Protein AF-A0A520INH5-F1 (afdb_monomer_lite)

Radius of gyration: 30.61 Å; chains: 1; bounding box: 101×60×39 Å

Sequence (116 aa):
MRSIAMISRPMIAAILASTAAVASAAAGPLQVTSSIMVEARSAAPDGTTRVTLVKPSRVTPGDKVIFVLAYRNSGAQPLANVVLDNPLPRQIAYRSANPGSPAPDVSVDGKTYGSL

pLDDT: mean 84.05, std 17.74, range [36.19, 96.56]

Secondary structure (DSSP, 8-state):
-------------------------PPPSEEEEEEEEEEEEEE-TTSPEEEEEE--S---TT---EEEEEEEE-SSS---S-----PPPTT-----PPTTSPPPPB-SSSS--B--

Foldseek 3Di:
DDDDDDDDDDDDDDDDPPPDPPPDPDDAQKDKDKAKWAWDWDQDPVRDIDTDTDHDPDDDPPGDIDIDIDMDRRDPDDDPPDDDDDDDDPSDDDDADDPPDDFFFDDPVSPDTDGD

Structure (mmCIF, N/CA/C/O backbone):
data_AF-A0A520INH5-F1
#
_entry.id   AF-A0A520INH5-F1
#
loop_
_atom_site.group_PDB
_atom_site.id
_atom_site.type_symbol
_atom_site.label_atom_id
_atom_site.label_alt_id
_atom_site.label_comp_id
_atom_site.label_asym_id
_atom_site.label_entity_id
_atom_site.label_seq_id
_atom_site.pdbx_PDB_ins_code
_atom_site.Cartn_x
_atom_site.Cartn_y
_atom_site.Cartn_z
_atom_site.occupancy
_atom_site.B_iso_or_equiv
_atom_site.auth_seq_id
_atom_site.auth_comp_id
_atom_site.auth_asym_id
_atom_site.auth_atom_id
_atom_site.pdbx_PDB_model_num
ATOM 1 N N . MET A 1 1 ? -87.372 -39.928 -1.922 1.00 47.75 1 MET A N 1
ATOM 2 C CA . MET A 1 1 ? -86.091 -39.916 -2.665 1.00 47.75 1 MET A CA 1
ATOM 3 C C . MET A 1 1 ? -86.068 -38.682 -3.552 1.00 47.75 1 MET A C 1
ATOM 5 O O . MET A 1 1 ? -87.027 -38.526 -4.295 1.00 47.75 1 MET A O 1
ATOM 9 N N . ARG A 1 2 ? -85.004 -37.862 -3.446 1.00 38.75 2 ARG A N 1
ATOM 10 C CA . ARG A 1 2 ? -84.498 -36.804 -4.363 1.00 38.75 2 ARG A CA 1
ATOM 11 C C . ARG A 1 2 ? -84.103 -35.503 -3.635 1.00 38.75 2 ARG A C 1
ATOM 13 O O . ARG A 1 2 ? -84.908 -34.611 -3.425 1.00 38.75 2 ARG A O 1
ATOM 20 N N . SER A 1 3 ? -82.828 -35.517 -3.241 1.00 36.91 3 SER A N 1
ATOM 21 C CA . SER A 1 3 ? -81.823 -34.463 -3.034 1.00 36.91 3 SER A CA 1
ATOM 22 C C . SER A 1 3 ? -82.230 -33.025 -2.692 1.00 36.91 3 SER A C 1
ATOM 24 O O . SER A 1 3 ? -82.718 -32.281 -3.535 1.00 36.91 3 SER A O 1
ATOM 26 N N . ILE A 1 4 ? -81.822 -32.601 -1.490 1.00 43.47 4 ILE A N 1
ATOM 27 C CA . ILE A 1 4 ? -81.595 -31.203 -1.100 1.00 43.47 4 ILE A CA 1
ATOM 28 C C . ILE A 1 4 ? -80.166 -30.839 -1.526 1.00 43.47 4 ILE A C 1
ATOM 30 O O . ILE A 1 4 ? -79.203 -31.451 -1.065 1.00 43.47 4 ILE A O 1
ATOM 34 N N . ALA A 1 5 ? -80.027 -29.879 -2.439 1.00 37.72 5 ALA A N 1
ATOM 35 C CA . ALA A 1 5 ? -78.735 -29.368 -2.879 1.00 37.72 5 ALA A CA 1
ATOM 36 C C . ALA A 1 5 ? -78.153 -28.428 -1.808 1.00 37.72 5 ALA A C 1
ATOM 38 O O . ALA A 1 5 ? -78.713 -27.375 -1.509 1.00 37.72 5 ALA A O 1
ATOM 39 N N . MET A 1 6 ? -77.028 -28.833 -1.222 1.00 44.53 6 MET A N 1
ATOM 40 C CA . MET A 1 6 ? -76.263 -28.063 -0.245 1.00 44.53 6 MET A CA 1
ATOM 41 C C . MET A 1 6 ? -75.416 -27.025 -0.999 1.00 44.53 6 MET A C 1
ATOM 43 O O . MET A 1 6 ? -74.440 -27.367 -1.663 1.00 44.53 6 MET A O 1
ATOM 47 N N . ILE A 1 7 ? -75.820 -25.753 -0.945 1.00 50.91 7 ILE A N 1
ATOM 48 C CA . ILE A 1 7 ? -75.082 -24.639 -1.554 1.00 50.91 7 ILE A CA 1
ATOM 49 C C . ILE A 1 7 ? -73.873 -24.328 -0.663 1.00 50.91 7 ILE A C 1
ATOM 51 O O . ILE A 1 7 ? -73.977 -23.672 0.373 1.00 50.91 7 ILE A O 1
ATOM 55 N N . SER A 1 8 ? -72.725 -24.861 -1.072 1.00 36.19 8 SER A N 1
ATOM 56 C CA . SER A 1 8 ? -71.398 -24.575 -0.528 1.00 36.19 8 SER A CA 1
ATOM 57 C C . SER A 1 8 ? -71.024 -23.112 -0.797 1.00 36.19 8 SER A C 1
ATOM 59 O O . SER A 1 8 ? -70.961 -22.679 -1.948 1.00 36.19 8 SER A O 1
ATOM 61 N N . ARG A 1 9 ? -70.801 -22.330 0.265 1.00 52.28 9 ARG A N 1
ATOM 62 C CA . ARG A 1 9 ? -70.278 -20.956 0.179 1.00 52.28 9 ARG A CA 1
ATOM 63 C C . ARG A 1 9 ? -68.752 -21.040 0.034 1.00 52.28 9 ARG A C 1
ATOM 65 O O . ARG A 1 9 ? -68.125 -21.638 0.908 1.00 52.28 9 ARG A O 1
ATOM 72 N N . PRO A 1 10 ? -68.127 -20.443 -0.995 1.00 45.44 10 PRO A N 1
ATOM 73 C CA . PRO A 1 10 ? -66.676 -20.438 -1.094 1.00 45.44 10 PRO A CA 1
ATOM 74 C C . PRO A 1 10 ? -66.115 -19.472 -0.044 1.00 45.44 10 PRO A C 1
ATOM 76 O O . PRO A 1 10 ? -66.299 -18.259 -0.123 1.00 45.44 10 PRO A O 1
ATOM 79 N N . MET A 1 11 ? -65.454 -20.021 0.972 1.00 53.16 11 MET A N 1
ATOM 80 C CA . MET A 1 11 ? -64.673 -19.252 1.933 1.00 53.16 11 MET A CA 1
ATOM 81 C C . MET A 1 11 ? -63.386 -18.804 1.232 1.00 53.16 11 MET A C 1
ATOM 83 O O . MET A 1 11 ? -62.467 -19.594 1.029 1.00 53.16 11 MET A O 1
ATOM 87 N N . ILE A 1 12 ? -63.349 -17.544 0.800 1.00 53.44 12 ILE A N 1
ATOM 88 C CA . ILE A 1 12 ? -62.158 -16.924 0.213 1.00 53.44 12 ILE A CA 1
ATOM 89 C C . ILE A 1 12 ? -61.134 -16.752 1.339 1.00 53.44 12 ILE A C 1
ATOM 91 O O . ILE A 1 12 ? -61.263 -15.869 2.185 1.00 53.44 12 ILE A O 1
ATOM 95 N N . ALA A 1 13 ? -60.131 -17.626 1.374 1.00 51.38 13 ALA A N 1
ATOM 96 C CA . ALA A 1 13 ? -58.972 -17.476 2.241 1.00 51.38 13 ALA A CA 1
ATOM 97 C C . ALA A 1 13 ? -58.042 -16.411 1.640 1.00 51.38 13 ALA A C 1
ATOM 99 O O . ALA A 1 13 ? -57.392 -16.641 0.621 1.00 51.38 13 ALA A O 1
ATOM 100 N N . ALA A 1 14 ? -57.995 -15.230 2.255 1.00 56.00 14 ALA A N 1
ATOM 101 C CA . ALA A 1 14 ? -57.018 -14.202 1.918 1.00 56.00 14 ALA A CA 1
ATOM 102 C C . ALA A 1 14 ? -55.637 -14.632 2.442 1.00 56.00 14 ALA A C 1
ATOM 104 O O . ALA A 1 14 ? -55.378 -14.596 3.644 1.00 56.00 14 ALA A O 1
ATOM 105 N N . ILE A 1 15 ? -54.758 -15.074 1.542 1.00 59.97 15 ILE A N 1
ATOM 106 C CA . ILE A 1 15 ? -53.358 -15.365 1.865 1.00 59.97 15 ILE A CA 1
ATOM 107 C C . ILE A 1 15 ? -52.620 -14.028 1.954 1.00 59.97 15 ILE A C 1
ATOM 109 O O . ILE A 1 15 ? -52.388 -13.363 0.945 1.00 59.97 15 ILE A O 1
ATOM 113 N N . LEU A 1 16 ? -52.266 -13.623 3.173 1.00 54.28 16 LEU A N 1
ATOM 114 C CA . LEU A 1 16 ? -51.436 -12.451 3.424 1.00 54.28 16 LEU A CA 1
ATOM 115 C C . LEU A 1 16 ? -49.971 -12.842 3.169 1.00 54.28 16 LEU A C 1
ATOM 117 O O . LEU A 1 16 ? -49.329 -13.471 4.007 1.00 54.28 16 LEU A O 1
ATOM 121 N N . ALA A 1 17 ? -49.455 -12.534 1.979 1.00 59.44 17 ALA A N 1
ATOM 122 C CA . ALA A 1 17 ? -48.050 -12.746 1.650 1.00 59.44 17 ALA A CA 1
ATOM 123 C C . ALA A 1 17 ? -47.196 -11.666 2.334 1.00 59.44 17 ALA A C 1
ATOM 125 O O . ALA A 1 17 ? -47.069 -10.545 1.845 1.00 59.44 17 ALA A O 1
ATOM 126 N N . SER A 1 18 ? -46.624 -11.999 3.489 1.00 58.19 18 SER A N 1
ATOM 127 C CA . SER A 1 18 ? -45.662 -11.155 4.197 1.00 58.19 18 SER A CA 1
ATOM 128 C C . SER A 1 18 ? -44.345 -11.105 3.416 1.00 58.19 18 SER A C 1
ATOM 130 O O . SER A 1 18 ? -43.483 -11.968 3.582 1.00 58.19 18 SER A O 1
ATOM 132 N N . THR A 1 19 ? -44.156 -10.110 2.552 1.00 62.97 19 THR A N 1
ATOM 133 C CA . THR A 1 19 ? -42.837 -9.839 1.963 1.00 62.97 19 THR A CA 1
ATOM 134 C C . THR A 1 19 ? -41.958 -9.175 3.020 1.00 62.97 19 THR A C 1
ATOM 136 O O . THR A 1 19 ? -42.006 -7.959 3.205 1.00 62.97 19 THR A O 1
ATOM 139 N N . ALA A 1 20 ? -41.170 -9.965 3.750 1.00 63.53 20 ALA A N 1
ATOM 140 C CA . ALA A 1 20 ? -40.115 -9.422 4.594 1.00 63.53 20 ALA A CA 1
ATOM 141 C C . ALA A 1 20 ? -39.064 -8.759 3.689 1.00 63.53 20 ALA A C 1
ATOM 143 O O . ALA A 1 20 ? -38.394 -9.432 2.905 1.00 63.53 20 ALA A O 1
ATOM 144 N N . ALA A 1 21 ? -38.943 -7.434 3.767 1.00 62.06 21 ALA A N 1
ATOM 145 C CA . ALA A 1 21 ? -37.864 -6.716 3.110 1.00 62.06 21 ALA A CA 1
ATOM 146 C C . ALA A 1 21 ? -36.542 -7.143 3.758 1.00 62.06 21 ALA A C 1
ATOM 148 O O . ALA A 1 21 ? -36.302 -6.879 4.936 1.00 62.06 21 ALA A O 1
ATOM 149 N N . VAL A 1 22 ? -35.684 -7.820 2.996 1.00 57.69 22 VAL A N 1
ATOM 150 C CA . VAL A 1 22 ? -34.305 -8.058 3.417 1.00 57.69 22 VAL A CA 1
ATOM 151 C C . VAL A 1 22 ? -33.573 -6.719 3.343 1.00 57.69 22 VAL A C 1
ATOM 153 O O . VAL A 1 22 ? -33.265 -6.214 2.265 1.00 57.69 22 VAL A O 1
ATOM 156 N N . ALA A 1 23 ? -33.355 -6.079 4.490 1.00 59.81 23 ALA A N 1
ATOM 157 C CA . ALA A 1 23 ? -32.504 -4.902 4.551 1.00 59.81 23 ALA A CA 1
ATOM 158 C C . ALA A 1 23 ? -31.067 -5.352 4.258 1.00 59.81 23 ALA A C 1
ATOM 160 O O . ALA A 1 23 ? -30.444 -6.036 5.069 1.00 59.81 23 ALA A O 1
ATOM 161 N N . SER A 1 24 ? -30.545 -4.999 3.083 1.00 55.06 24 SER A N 1
ATOM 162 C CA . SER A 1 24 ? -29.115 -5.123 2.815 1.00 55.06 24 SER A CA 1
ATOM 163 C C . SER A 1 24 ? -28.386 -4.222 3.806 1.00 55.06 24 SER A C 1
ATOM 165 O O . SER A 1 24 ? -28.584 -3.007 3.781 1.00 55.06 24 SER A O 1
ATOM 167 N N . ALA A 1 25 ? -27.563 -4.796 4.684 1.00 59.19 25 ALA A N 1
ATOM 168 C CA . ALA A 1 25 ? -26.700 -4.011 5.554 1.00 59.19 25 ALA A CA 1
ATOM 169 C C . ALA A 1 25 ? -25.818 -3.121 4.667 1.00 59.19 25 ALA A C 1
ATOM 171 O O . ALA A 1 25 ? -25.039 -3.620 3.853 1.00 59.19 25 ALA A O 1
ATOM 172 N N . ALA A 1 26 ? -25.990 -1.802 4.771 1.00 60.22 26 ALA A N 1
ATOM 173 C CA . ALA A 1 26 ? -25.094 -0.866 4.116 1.00 60.22 26 ALA A CA 1
ATOM 174 C C . ALA A 1 26 ? -23.678 -1.124 4.645 1.00 60.22 26 ALA A C 1
ATOM 176 O O . ALA A 1 26 ? -23.496 -1.325 5.849 1.00 60.22 26 ALA A O 1
ATOM 177 N N . ALA A 1 27 ? -22.685 -1.138 3.752 1.00 68.25 27 ALA A N 1
ATOM 178 C CA . ALA A 1 27 ? -21.290 -1.161 4.168 1.00 68.25 27 ALA A CA 1
ATOM 179 C C . ALA A 1 27 ? -21.072 -0.057 5.216 1.00 68.25 27 ALA A C 1
ATOM 181 O O . ALA A 1 27 ? -21.596 1.052 5.070 1.00 68.25 27 ALA A O 1
ATOM 182 N N . GLY A 1 28 ? -20.359 -0.383 6.298 1.00 85.50 28 GLY A N 1
ATOM 183 C CA . GLY A 1 28 ? -20.081 0.570 7.368 1.00 85.50 28 GLY A CA 1
ATOM 184 C C . GLY A 1 28 ? -19.383 1.838 6.850 1.00 85.50 28 GLY A C 1
ATOM 185 O O . GLY A 1 28 ? -18.928 1.893 5.708 1.00 85.50 28 GLY A O 1
ATOM 186 N N . PRO A 1 29 ? -19.242 2.878 7.686 1.00 93.44 29 PRO A N 1
ATOM 187 C CA . PRO A 1 29 ? -18.717 4.169 7.243 1.00 93.44 29 PRO A CA 1
ATOM 188 C C . PRO A 1 29 ? -17.244 4.130 6.794 1.00 93.44 29 PRO A C 1
ATOM 190 O O . PRO A 1 29 ? -16.778 5.090 6.178 1.00 93.44 29 PRO A O 1
ATOM 193 N N . LEU A 1 30 ? -16.509 3.052 7.083 1.00 94.44 30 LEU A N 1
ATOM 194 C CA . LEU A 1 30 ? -15.145 2.839 6.613 1.00 94.44 30 LEU A CA 1
ATOM 195 C C . LEU A 1 30 ? -15.139 2.389 5.146 1.00 94.44 30 LEU A C 1
ATOM 197 O O . LEU A 1 30 ? -15.526 1.269 4.829 1.00 94.44 30 LEU A O 1
ATOM 201 N N . GLN A 1 31 ? -14.631 3.249 4.272 1.00 94.69 31 GLN A N 1
ATOM 202 C CA . GLN A 1 31 ? -14.358 2.924 2.876 1.00 94.69 31 GLN A CA 1
ATOM 203 C C . GLN A 1 31 ? -12.889 2.546 2.725 1.00 94.69 31 GLN A C 1
ATOM 205 O O . GLN A 1 31 ? -12.029 3.271 3.226 1.00 94.69 31 GLN A O 1
ATOM 210 N N . VAL A 1 32 ? -12.596 1.446 2.030 1.00 94.12 32 VAL A N 1
ATOM 211 C CA . VAL A 1 32 ? -11.228 0.968 1.772 1.00 94.12 32 VAL A CA 1
ATOM 212 C C . VAL A 1 32 ? -11.097 0.578 0.305 1.00 94.12 32 VAL A C 1
ATOM 214 O O . VAL A 1 32 ? -11.991 -0.033 -0.275 1.00 94.12 32 VAL A O 1
ATOM 217 N N . THR A 1 33 ? -9.982 0.931 -0.320 1.00 93.00 33 THR A N 1
ATOM 218 C CA . THR A 1 33 ? -9.641 0.533 -1.685 1.00 93.00 33 THR A CA 1
ATOM 219 C C . THR A 1 33 ? -8.177 0.134 -1.736 1.00 93.00 33 THR A C 1
ATOM 221 O O . THR A 1 33 ? -7.307 0.906 -1.344 1.00 93.00 33 THR A O 1
ATOM 224 N N . SER A 1 34 ? -7.909 -1.068 -2.243 1.00 92.25 34 SER A N 1
ATOM 225 C CA . SER A 1 34 ? -6.558 -1.554 -2.513 1.00 92.25 34 SER A CA 1
ATOM 226 C C . SER A 1 34 ? -6.319 -1.547 -4.017 1.00 92.25 34 SER A C 1
ATOM 228 O O . SER A 1 34 ? -7.167 -1.980 -4.801 1.00 92.25 34 SER A O 1
ATOM 230 N N . SER A 1 35 ? -5.178 -1.015 -4.436 1.00 93.12 35 SER A N 1
ATOM 231 C CA . SER A 1 35 ? -4.800 -0.937 -5.843 1.00 93.12 35 SER A CA 1
ATOM 232 C C . SER A 1 35 ? -3.335 -1.289 -6.031 1.00 93.12 35 SER A C 1
ATOM 234 O O . SER A 1 35 ? -2.498 -1.012 -5.178 1.00 93.12 35 SER A O 1
ATOM 236 N N . ILE A 1 36 ? -3.042 -1.917 -7.165 1.00 93.94 36 ILE A N 1
ATOM 237 C CA . ILE A 1 36 ? -1.687 -2.269 -7.578 1.00 93.94 36 ILE A CA 1
ATOM 238 C C . ILE A 1 36 ? -1.273 -1.284 -8.664 1.00 93.94 36 ILE A C 1
ATOM 240 O O . ILE A 1 36 ? -1.990 -1.110 -9.654 1.00 93.94 36 ILE A O 1
ATOM 244 N N . MET A 1 37 ? -0.125 -0.652 -8.461 1.00 95.44 37 MET A N 1
ATOM 245 C CA . MET A 1 37 ? 0.457 0.367 -9.326 1.00 95.44 37 MET A CA 1
ATOM 246 C C . MET A 1 37 ? 1.897 -0.019 -9.681 1.00 95.44 37 MET A C 1
ATOM 248 O O . MET A 1 37 ? 2.530 -0.807 -8.979 1.00 95.44 37 MET A O 1
ATOM 252 N N . VAL A 1 38 ? 2.433 0.558 -10.751 1.00 95.44 38 VAL A N 1
ATOM 253 C CA . VAL A 1 38 ? 3.854 0.468 -11.120 1.00 95.44 38 VAL A CA 1
ATOM 254 C C . VAL A 1 38 ? 4.400 1.857 -11.418 1.00 95.44 38 VAL A C 1
ATOM 256 O O . VAL A 1 38 ? 3.649 2.757 -11.797 1.00 95.44 38 VAL A O 1
ATOM 259 N N . GLU A 1 39 ? 5.708 2.035 -11.259 1.00 94.06 39 GLU A N 1
ATOM 260 C CA . GLU A 1 39 ? 6.387 3.255 -11.689 1.00 94.06 39 GLU A CA 1
ATOM 261 C C . GLU A 1 39 ? 6.53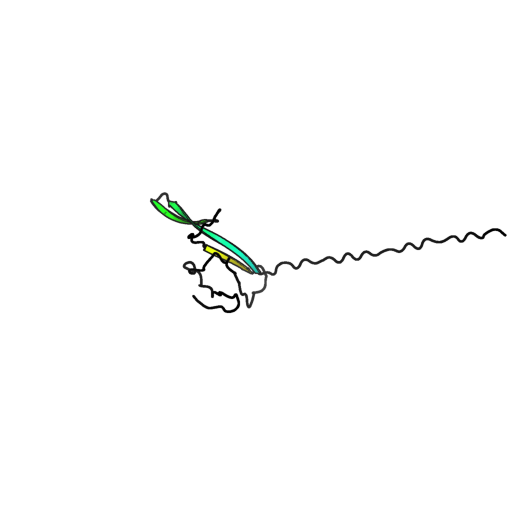0 3.275 -13.215 1.00 94.06 39 GLU A C 1
ATOM 263 O O . GLU A 1 39 ? 7.224 2.446 -13.802 1.00 94.06 39 GLU A O 1
ATOM 268 N N . ALA A 1 40 ? 5.909 4.256 -13.862 1.00 92.88 40 ALA A N 1
ATOM 269 C CA . ALA A 1 40 ? 6.155 4.603 -15.251 1.00 92.88 40 ALA A CA 1
ATOM 270 C C . ALA A 1 40 ? 7.119 5.784 -15.324 1.00 92.88 40 ALA A C 1
ATOM 272 O O . ALA A 1 40 ? 6.910 6.823 -14.690 1.00 92.88 40 ALA A O 1
ATOM 273 N N . ARG A 1 41 ? 8.169 5.624 -16.129 1.00 93.44 41 ARG A N 1
ATOM 274 C CA . ARG A 1 41 ? 9.146 6.672 -16.414 1.00 93.44 41 ARG A CA 1
ATOM 275 C C . ARG A 1 41 ? 8.843 7.295 -17.767 1.00 93.44 41 ARG A C 1
ATOM 277 O O . ARG A 1 41 ? 8.727 6.578 -18.756 1.00 93.44 41 ARG A O 1
ATOM 284 N N . SER A 1 42 ? 8.745 8.616 -17.812 1.00 92.94 42 SER A N 1
ATOM 285 C CA . SER A 1 42 ? 8.521 9.376 -19.043 1.00 92.94 42 SER A CA 1
ATOM 286 C C . SER A 1 42 ? 9.527 10.5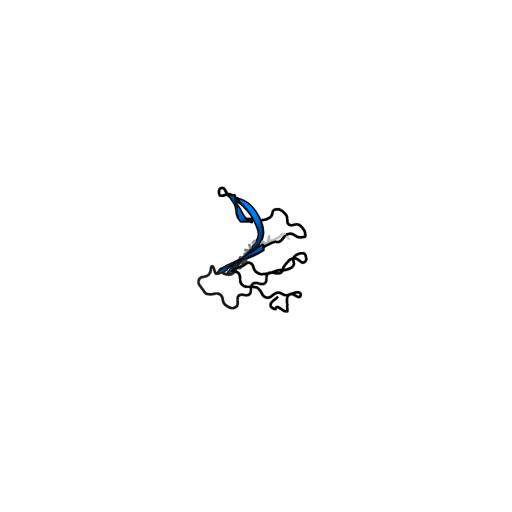15 -19.156 1.00 92.94 42 SER A C 1
ATOM 288 O O . SER A 1 42 ? 9.815 11.177 -18.156 1.00 92.94 42 SER A O 1
ATOM 290 N N . ALA A 1 43 ? 10.017 10.779 -20.366 1.00 94.25 43 ALA A N 1
ATOM 291 C CA . ALA A 1 43 ? 10.836 11.955 -20.633 1.00 94.25 43 ALA A CA 1
ATOM 292 C C . ALA A 1 43 ? 10.010 13.237 -20.441 1.00 94.25 43 ALA A C 1
ATOM 294 O O . ALA A 1 43 ? 8.858 13.317 -20.874 1.00 94.25 43 ALA A O 1
ATOM 295 N N . ALA A 1 44 ? 10.595 14.229 -19.781 1.00 91.94 44 ALA A N 1
ATOM 296 C CA . ALA A 1 44 ? 10.017 15.551 -19.618 1.00 91.94 44 ALA A CA 1
ATOM 297 C C . ALA A 1 44 ? 10.607 16.542 -20.641 1.00 91.94 44 ALA A C 1
ATOM 299 O O . ALA A 1 44 ? 11.723 16.335 -21.123 1.00 91.94 44 ALA A O 1
ATOM 300 N N . PRO A 1 45 ? 9.890 17.636 -20.969 1.00 90.88 45 PRO A N 1
ATOM 301 C CA . PRO A 1 45 ? 10.362 18.634 -21.937 1.00 90.88 45 PRO A CA 1
ATOM 302 C C . PRO A 1 45 ? 11.667 19.345 -21.544 1.00 90.88 45 PRO A C 1
ATOM 304 O O . PRO A 1 45 ? 12.349 19.888 -22.403 1.00 90.88 45 PRO A O 1
ATOM 307 N N . ASP A 1 46 ? 12.012 19.341 -20.257 1.00 93.38 46 ASP A N 1
ATOM 308 C CA . ASP A 1 46 ? 13.245 1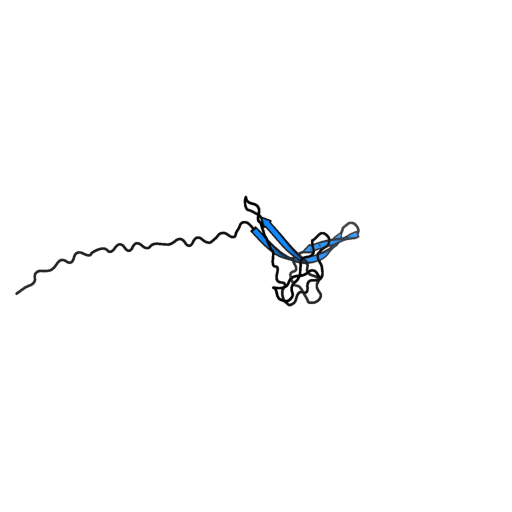9.911 -19.699 1.00 93.38 46 ASP A CA 1
ATOM 309 C C . ASP A 1 46 ? 14.445 18.940 -19.752 1.00 93.38 46 ASP A C 1
ATOM 311 O O . ASP A 1 46 ? 15.506 19.234 -19.205 1.00 93.38 46 ASP A O 1
ATOM 315 N N . GLY A 1 47 ? 14.288 17.774 -20.390 1.00 92.12 47 GLY A N 1
ATOM 316 C CA . GLY A 1 47 ? 15.318 16.736 -20.481 1.00 92.12 47 GLY A CA 1
ATOM 317 C C . GLY A 1 47 ? 15.417 15.831 -19.249 1.00 92.12 47 GLY A C 1
ATOM 318 O O . GLY A 1 47 ? 16.244 14.918 -19.231 1.00 92.12 47 GLY A O 1
ATOM 319 N N . THR A 1 48 ? 14.579 16.032 -18.228 1.00 95.12 48 THR A N 1
ATOM 320 C CA . THR A 1 48 ? 14.549 15.172 -17.036 1.00 95.12 48 THR A CA 1
ATOM 321 C C . THR A 1 48 ? 13.654 13.943 -17.229 1.00 95.12 48 THR A C 1
ATOM 323 O O . THR A 1 48 ? 12.907 13.819 -18.201 1.00 95.12 48 THR A O 1
ATOM 326 N N . THR A 1 49 ? 13.722 12.993 -16.292 1.00 94.38 49 THR A N 1
ATOM 327 C CA . THR A 1 49 ? 12.788 11.860 -16.229 1.00 94.38 49 THR A CA 1
ATOM 328 C C . THR A 1 49 ? 11.752 12.108 -15.145 1.00 94.38 49 THR A C 1
ATOM 330 O O . THR A 1 49 ? 12.098 12.304 -13.982 1.00 94.38 49 THR A O 1
ATOM 333 N N . ARG A 1 50 ? 10.473 12.024 -15.510 1.00 93.69 50 ARG A N 1
ATOM 334 C CA . ARG A 1 50 ? 9.364 11.989 -14.553 1.00 93.69 50 ARG A CA 1
ATOM 335 C C . ARG A 1 50 ? 9.019 10.550 -14.221 1.00 93.69 50 ARG A C 1
ATOM 337 O O . ARG A 1 50 ? 8.926 9.715 -15.118 1.00 93.69 50 ARG A O 1
ATOM 344 N N . VAL A 1 51 ? 8.800 10.288 -12.938 1.00 92.44 51 VAL A N 1
ATOM 345 C CA . VAL A 1 51 ? 8.282 9.014 -12.438 1.00 92.44 51 VAL A CA 1
ATOM 346 C C . VAL A 1 51 ? 6.844 9.238 -11.999 1.00 92.44 51 VAL A C 1
ATOM 348 O O . VAL A 1 51 ? 6.562 10.152 -11.228 1.00 92.44 51 VAL A O 1
ATOM 351 N N . THR A 1 52 ? 5.930 8.423 -12.510 1.00 93.25 52 THR A N 1
ATOM 352 C CA . THR A 1 52 ? 4.505 8.471 -12.163 1.00 93.25 52 THR A CA 1
ATOM 353 C C . THR A 1 52 ? 4.015 7.080 -11.804 1.00 93.25 52 THR A C 1
ATOM 355 O O . THR A 1 52 ? 4.531 6.092 -12.318 1.00 93.25 52 THR A O 1
ATOM 358 N N . LEU A 1 53 ? 3.025 6.981 -10.919 1.00 93.62 53 LEU A N 1
ATOM 359 C CA . LEU A 1 53 ? 2.366 5.709 -10.651 1.00 93.62 53 LEU A CA 1
ATOM 360 C C . LEU A 1 53 ? 1.246 5.506 -11.669 1.00 93.62 53 LEU A C 1
ATOM 362 O O . LEU A 1 53 ? 0.349 6.341 -11.783 1.00 93.62 53 LEU A O 1
ATOM 366 N N . VAL A 1 54 ? 1.263 4.368 -12.357 1.00 95.56 54 VAL A N 1
ATOM 367 C CA . VAL A 1 54 ? 0.208 3.975 -13.299 1.00 95.56 54 VAL A CA 1
ATOM 368 C C . VAL A 1 54 ? -0.334 2.591 -12.965 1.00 95.56 54 VAL A C 1
ATOM 370 O O . VAL A 1 54 ? 0.362 1.758 -12.381 1.00 95.56 54 VAL A O 1
ATOM 373 N N . LYS A 1 55 ? -1.587 2.329 -13.345 1.00 95.75 55 LYS A N 1
ATOM 374 C CA . LYS A 1 55 ? -2.176 0.994 -13.220 1.00 95.75 55 LYS A CA 1
ATOM 375 C C . LYS A 1 55 ? -1.558 0.078 -14.290 1.00 95.75 55 LYS A C 1
ATOM 377 O O . LYS A 1 55 ? -1.666 0.405 -15.474 1.00 95.75 55 LYS A O 1
ATOM 382 N N . PRO A 1 56 ? -0.931 -1.051 -13.921 1.00 93.50 56 PRO A N 1
ATOM 383 C CA . PRO A 1 56 ? -0.339 -1.959 -14.895 1.00 93.50 56 PRO A CA 1
ATOM 384 C C . PRO A 1 56 ? -1.422 -2.743 -15.652 1.00 93.50 56 PRO A C 1
ATOM 386 O O . PRO A 1 56 ? -2.429 -3.147 -15.069 1.00 93.50 56 PRO A O 1
ATOM 389 N N . SER A 1 57 ? -1.196 -3.013 -16.941 1.00 92.69 57 SER A N 1
ATOM 390 C CA . SER A 1 57 ? -2.001 -3.963 -17.732 1.00 92.69 57 SER A CA 1
ATOM 391 C C . SER A 1 57 ? -1.568 -5.420 -17.517 1.00 92.69 57 SER A C 1
ATOM 393 O O . SER A 1 57 ? -2.362 -6.342 -17.692 1.00 92.69 57 SER A O 1
ATOM 395 N N . ARG A 1 58 ? -0.307 -5.626 -17.121 1.00 91.12 58 ARG A N 1
ATOM 396 C CA . ARG A 1 58 ? 0.313 -6.909 -16.777 1.00 91.12 58 ARG A CA 1
ATOM 397 C C . ARG A 1 58 ? 1.441 -6.666 -15.776 1.00 91.12 58 ARG A C 1
ATOM 399 O O . ARG A 1 58 ? 2.090 -5.628 -15.832 1.00 91.12 58 ARG A O 1
ATOM 406 N N . VAL A 1 59 ? 1.682 -7.647 -14.911 1.00 91.31 59 VAL A N 1
ATOM 407 C CA . VAL A 1 59 ? 2.852 -7.723 -14.027 1.00 91.31 59 VAL A CA 1
ATOM 408 C C . VAL A 1 59 ? 3.559 -9.053 -14.298 1.00 91.31 59 VAL A C 1
ATOM 410 O O . VAL A 1 59 ? 2.894 -10.079 -14.470 1.00 91.31 59 VAL A O 1
ATOM 413 N N . THR A 1 60 ? 4.885 -9.033 -14.366 1.00 92.88 60 THR A N 1
ATOM 414 C CA . THR A 1 60 ? 5.751 -10.185 -14.663 1.00 92.88 60 THR A CA 1
ATOM 415 C C . THR A 1 60 ? 6.684 -10.448 -13.473 1.00 92.88 60 THR A C 1
ATOM 417 O O . THR A 1 60 ? 6.989 -9.518 -12.722 1.00 92.88 60 THR A O 1
ATOM 420 N N . PRO A 1 61 ? 7.152 -11.691 -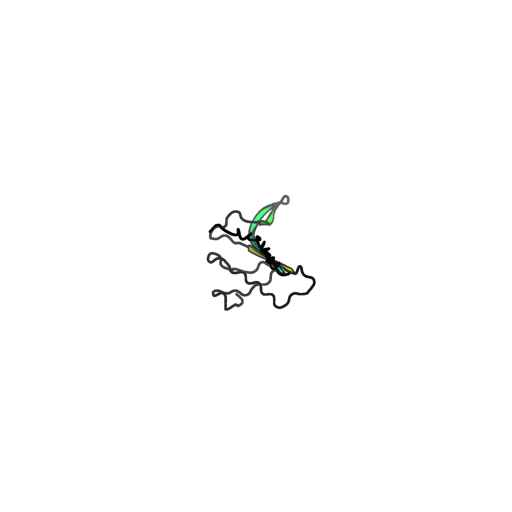13.241 1.00 93.81 61 PRO A N 1
ATOM 421 C CA . PRO A 1 61 ? 8.145 -11.949 -12.202 1.00 93.81 61 PRO A CA 1
ATOM 422 C C . PRO A 1 61 ? 9.373 -11.038 -12.329 1.00 93.81 61 PRO A C 1
ATOM 424 O O . PRO A 1 61 ? 9.957 -10.921 -13.402 1.00 93.81 61 PRO A O 1
ATOM 427 N N . GLY A 1 62 ? 9.760 -10.409 -11.217 1.00 92.81 62 GLY A N 1
ATOM 428 C CA . GLY A 1 62 ? 10.848 -9.427 -11.161 1.00 92.81 62 GLY A CA 1
ATOM 429 C C . GLY A 1 62 ? 10.376 -7.970 -11.133 1.00 92.81 62 GLY A C 1
ATOM 430 O O . GLY A 1 62 ? 11.122 -7.115 -10.651 1.00 92.81 62 GLY A O 1
ATOM 431 N N . ASP A 1 63 ? 9.139 -7.689 -11.555 1.00 93.44 63 ASP A N 1
ATOM 432 C CA . ASP A 1 63 ? 8.573 -6.343 -11.480 1.00 93.44 63 ASP A CA 1
ATOM 433 C C . ASP A 1 63 ? 8.412 -5.884 -10.027 1.00 93.44 63 ASP A C 1
ATOM 435 O O . ASP A 1 63 ? 8.020 -6.641 -9.133 1.00 93.44 63 ASP A O 1
ATOM 439 N N . LYS A 1 64 ? 8.675 -4.596 -9.800 1.00 93.94 64 LYS A N 1
ATOM 440 C CA . LYS A 1 64 ? 8.331 -3.926 -8.546 1.00 93.94 64 LYS A CA 1
ATOM 441 C C . LYS A 1 64 ? 6.945 -3.321 -8.689 1.00 93.94 64 LYS A C 1
ATOM 443 O O . LYS A 1 64 ? 6.730 -2.432 -9.509 1.00 93.94 64 LYS A O 1
ATOM 448 N N . VAL A 1 65 ? 6.025 -3.796 -7.864 1.00 95.31 65 VAL A N 1
ATOM 449 C CA . VAL A 1 65 ? 4.676 -3.248 -7.756 1.00 95.31 65 VAL A CA 1
ATOM 450 C C . VAL A 1 65 ? 4.529 -2.464 -6.463 1.00 95.31 65 VAL A C 1
ATOM 452 O O . VAL A 1 65 ? 5.131 -2.798 -5.445 1.00 95.31 65 VAL A O 1
ATOM 455 N N . ILE A 1 66 ? 3.700 -1.432 -6.512 1.00 95.19 66 ILE A N 1
ATOM 456 C CA . ILE A 1 66 ? 3.343 -0.602 -5.370 1.00 95.19 66 ILE A CA 1
ATOM 457 C C . ILE A 1 66 ? 1.888 -0.905 -5.032 1.00 95.19 66 ILE A C 1
ATOM 459 O O . ILE A 1 66 ? 0.998 -0.713 -5.861 1.00 95.19 66 ILE A O 1
ATOM 463 N N . PHE A 1 67 ? 1.651 -1.380 -3.812 1.00 94.81 67 PHE A N 1
ATOM 464 C CA . PHE A 1 67 ? 0.305 -1.520 -3.272 1.00 94.81 67 PHE A CA 1
ATOM 465 C C . PHE A 1 67 ? -0.099 -0.204 -2.616 1.00 94.81 67 PHE A C 1
ATOM 467 O O . PHE A 1 67 ? 0.568 0.268 -1.698 1.00 94.81 67 PHE A O 1
ATOM 474 N N . VAL A 1 68 ? -1.194 0.384 -3.090 1.00 93.75 68 VAL A N 1
ATOM 475 C CA . VAL A 1 68 ? -1.769 1.608 -2.533 1.00 93.75 68 VAL A CA 1
ATOM 476 C C . VAL A 1 68 ? -3.080 1.254 -1.852 1.00 93.75 68 VAL A C 1
ATOM 478 O O . VAL A 1 68 ? -4.043 0.861 -2.517 1.00 93.75 68 VAL A O 1
ATOM 481 N N . LEU A 1 69 ? -3.100 1.410 -0.530 1.00 94.19 69 LEU A N 1
ATOM 482 C CA . LEU A 1 69 ? -4.275 1.220 0.307 1.00 94.19 69 LEU A CA 1
ATOM 483 C C . LEU A 1 69 ? -4.845 2.587 0.692 1.00 94.19 69 LEU A C 1
ATOM 485 O O . LEU A 1 69 ? -4.294 3.288 1.538 1.00 94.19 69 LEU A O 1
ATOM 489 N N . ALA A 1 70 ? -5.942 2.974 0.048 1.00 93.75 70 ALA A N 1
ATOM 490 C CA . ALA A 1 70 ? -6.670 4.197 0.355 1.00 93.75 70 ALA A CA 1
ATOM 491 C C . ALA A 1 70 ? -7.838 3.869 1.283 1.00 93.75 70 ALA A C 1
ATOM 493 O O . ALA A 1 70 ? -8.616 2.958 1.005 1.00 93.75 70 ALA A O 1
ATOM 494 N N . TYR A 1 71 ? -7.984 4.616 2.372 1.00 94.31 71 TYR A N 1
ATOM 495 C CA . TYR A 1 71 ? -9.077 4.426 3.316 1.00 94.31 71 TYR A CA 1
ATOM 496 C C . TYR A 1 71 ? -9.654 5.762 3.773 1.00 94.31 71 TYR A C 1
ATOM 498 O O . TYR A 1 71 ? -8.953 6.772 3.848 1.00 94.31 71 TYR A O 1
ATOM 506 N N . ARG A 1 72 ? -10.956 5.779 4.063 1.00 95.62 72 ARG A N 1
ATOM 507 C CA . ARG A 1 72 ? -11.674 6.978 4.503 1.00 95.62 72 ARG A CA 1
ATOM 508 C C . ARG A 1 72 ? -12.816 6.617 5.441 1.00 95.62 72 ARG A C 1
ATOM 510 O O . ARG A 1 72 ? -13.661 5.796 5.100 1.00 95.62 72 ARG A O 1
ATOM 517 N N . ASN A 1 73 ? -12.902 7.312 6.572 1.00 96.19 73 ASN A N 1
ATOM 518 C CA . ASN A 1 73 ? -14.134 7.361 7.351 1.00 96.19 73 ASN A CA 1
ATOM 519 C C . ASN A 1 73 ? -15.117 8.338 6.687 1.00 96.19 73 ASN A C 1
ATOM 521 O O . ASN A 1 73 ? -14.837 9.530 6.569 1.00 96.19 73 ASN A O 1
ATOM 525 N N . SER A 1 74 ? -16.245 7.821 6.215 1.00 96.00 74 SER A N 1
ATOM 526 C CA . SER A 1 74 ? -17.326 8.589 5.588 1.00 96.00 74 SER A CA 1
ATOM 527 C C . SER A 1 74 ? -18.494 8.886 6.531 1.00 96.00 74 SER A C 1
ATOM 529 O O . SER A 1 74 ? -19.430 9.573 6.130 1.00 96.00 74 SER A O 1
ATOM 531 N N . GLY A 1 75 ? -18.439 8.385 7.767 1.00 94.19 75 GLY A N 1
ATOM 532 C CA . GLY A 1 75 ? -19.459 8.599 8.785 1.00 94.19 75 GLY A CA 1
ATOM 533 C C . GLY A 1 75 ? -19.255 9.885 9.583 1.00 94.19 75 GLY A C 1
ATOM 534 O O . GLY A 1 75 ? -18.217 10.538 9.506 1.00 94.19 75 GLY A O 1
ATOM 535 N N . ALA A 1 76 ? -20.260 10.222 10.392 1.00 95.50 76 ALA A N 1
ATOM 536 C CA . ALA A 1 76 ? -20.232 11.393 11.270 1.00 95.50 76 ALA A CA 1
ATOM 537 C C . ALA A 1 76 ? -19.430 11.171 12.566 1.00 95.50 76 ALA A C 1
ATOM 539 O O . ALA A 1 76 ? -19.058 12.130 13.235 1.00 95.50 76 ALA A O 1
ATOM 540 N N . GLN A 1 77 ? -19.180 9.913 12.939 1.00 95.75 77 GLN A N 1
ATOM 541 C CA . GLN A 1 77 ? -18.499 9.546 14.179 1.00 95.75 77 GLN A CA 1
ATOM 542 C C . GLN A 1 77 ? -17.081 9.035 13.894 1.00 95.75 77 GLN A C 1
ATOM 544 O O . GLN A 1 77 ? -16.882 8.362 12.878 1.00 95.75 77 GLN A O 1
ATOM 549 N N . PRO A 1 78 ? -16.096 9.307 14.772 1.00 95.19 78 PRO A N 1
ATOM 550 C CA . PRO A 1 78 ? -14.767 8.714 14.672 1.00 95.19 78 PRO A CA 1
ATOM 551 C C . PRO A 1 78 ? -14.813 7.183 14.696 1.00 95.19 78 PRO A C 1
ATOM 553 O O . PRO A 1 78 ? -15.608 6.586 15.419 1.00 95.19 78 PRO A O 1
ATOM 556 N N . LEU A 1 79 ? -13.922 6.552 13.930 1.00 95.00 79 LEU A N 1
ATOM 557 C CA . LEU A 1 79 ? -13.683 5.114 14.007 1.00 95.00 79 LEU A CA 1
ATOM 558 C C . LEU A 1 79 ? -12.609 4.834 15.058 1.00 95.00 79 LEU A C 1
ATOM 560 O O . LEU A 1 79 ? -11.595 5.528 15.103 1.00 95.00 79 LEU A O 1
ATOM 564 N N . ALA A 1 80 ? -12.811 3.798 15.864 1.00 94.62 80 ALA A N 1
ATOM 565 C CA . ALA A 1 80 ? -11.824 3.299 16.816 1.00 94.62 80 ALA A CA 1
ATOM 566 C C . ALA A 1 80 ? -11.390 1.880 16.429 1.0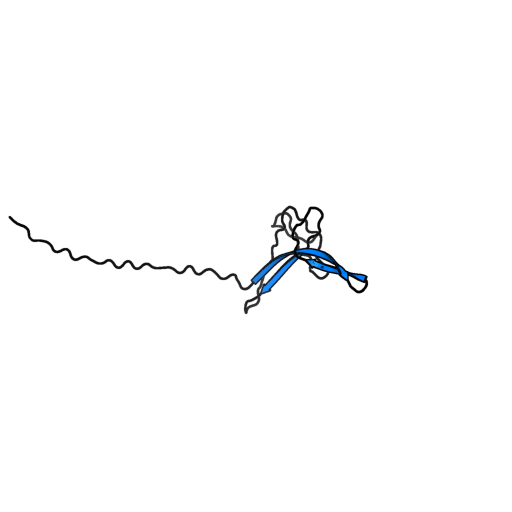0 94.62 80 ALA A C 1
ATOM 568 O O . ALA A 1 80 ? -12.161 1.149 15.809 1.00 94.62 80 ALA A O 1
ATOM 569 N N . ASN A 1 81 ? -10.172 1.494 16.824 1.00 92.81 81 ASN A N 1
ATOM 570 C CA . ASN A 1 81 ? -9.637 0.133 16.669 1.00 92.81 81 ASN A CA 1
ATOM 571 C C . ASN A 1 81 ? -9.670 -0.398 15.222 1.00 92.81 81 ASN A C 1
ATOM 573 O O . ASN A 1 81 ? -9.967 -1.566 14.984 1.00 92.81 81 ASN A O 1
ATOM 577 N N . VAL A 1 82 ? -9.388 0.469 14.244 1.00 93.12 82 VAL A N 1
ATOM 578 C CA . VAL A 1 82 ? -9.335 0.074 12.832 1.00 93.12 82 VAL A CA 1
ATOM 579 C C . VAL A 1 82 ? -8.012 -0.624 12.549 1.00 93.12 82 VAL A C 1
ATOM 581 O O . VAL A 1 82 ? -6.950 -0.024 12.693 1.00 93.12 82 VAL A O 1
ATOM 584 N N . VAL A 1 83 ? -8.096 -1.869 12.088 1.00 92.44 83 VAL A N 1
ATOM 585 C CA . VAL A 1 83 ? -6.967 -2.633 11.552 1.00 92.44 83 VAL A CA 1
ATOM 586 C C . VAL A 1 83 ? -7.267 -2.953 10.095 1.00 92.44 83 VAL A C 1
ATOM 588 O O . VAL A 1 83 ? -8.353 -3.438 9.775 1.00 92.44 83 VAL A O 1
ATOM 591 N N . LEU A 1 84 ? -6.318 -2.654 9.210 1.00 92.56 84 LEU A N 1
ATOM 592 C CA . LEU A 1 84 ? -6.427 -2.948 7.785 1.00 92.56 84 LEU A CA 1
ATOM 593 C C . LEU A 1 84 ? -5.508 -4.118 7.436 1.00 92.56 84 LEU A C 1
ATOM 595 O O . LEU A 1 84 ? -4.327 -3.920 7.158 1.00 92.56 84 LEU A O 1
ATOM 599 N N . ASP A 1 85 ? -6.061 -5.328 7.454 1.00 91.50 85 ASP A N 1
ATOM 600 C CA . ASP A 1 85 ? -5.361 -6.519 6.975 1.00 91.50 85 ASP A CA 1
ATOM 601 C C . ASP A 1 85 ? -5.414 -6.567 5.439 1.00 91.50 85 ASP A C 1
ATOM 603 O O . ASP A 1 85 ? -6.485 -6.489 4.829 1.00 91.50 85 ASP A O 1
ATOM 607 N N . ASN A 1 86 ? -4.245 -6.638 4.807 1.00 92.69 86 ASN A N 1
ATOM 608 C CA . ASN A 1 86 ? -4.083 -6.606 3.355 1.00 92.69 86 ASN A CA 1
ATOM 609 C C . ASN A 1 86 ? -3.253 -7.820 2.912 1.00 92.69 86 ASN A C 1
ATOM 611 O O . ASN A 1 86 ? -2.057 -7.676 2.629 1.00 92.69 86 ASN A O 1
ATOM 615 N N . PRO A 1 87 ? -3.861 -9.021 2.869 1.00 92.44 87 PRO A N 1
ATOM 616 C CA . PRO A 1 87 ? -3.153 -10.240 2.518 1.00 92.44 87 PRO A CA 1
ATOM 617 C C . PRO A 1 87 ? -2.610 -10.145 1.093 1.00 92.44 87 PRO A C 1
ATOM 619 O O . PRO A 1 87 ? -3.341 -9.887 0.132 1.00 92.44 87 PRO A O 1
ATOM 622 N N . LEU A 1 88 ? -1.308 -10.374 0.949 1.00 91.25 88 LEU A N 1
ATOM 623 C CA . LEU A 1 88 ? -0.650 -10.341 -0.349 1.00 91.25 88 LEU A CA 1
ATOM 624 C C . LEU A 1 88 ? -0.804 -11.693 -1.068 1.00 91.25 88 LEU A C 1
ATOM 626 O O . LEU A 1 88 ? -0.742 -12.748 -0.430 1.00 91.25 88 LEU A O 1
ATOM 630 N N . PRO A 1 89 ? -0.967 -11.701 -2.405 1.00 89.94 89 PRO A N 1
ATOM 631 C CA . PRO A 1 89 ? -0.908 -12.934 -3.183 1.00 89.94 89 PRO A CA 1
ATOM 632 C C . PRO A 1 89 ? 0.420 -13.666 -2.963 1.00 89.94 89 PRO A C 1
ATOM 634 O O . PRO A 1 89 ? 1.464 -13.030 -2.843 1.00 89.94 89 PRO A O 1
ATOM 637 N N . ARG A 1 90 ? 0.412 -15.006 -3.001 1.00 90.62 90 ARG A N 1
ATOM 638 C CA . ARG A 1 90 ? 1.604 -15.837 -2.718 1.00 90.62 90 ARG A CA 1
ATOM 639 C C . ARG A 1 90 ? 2.803 -15.550 -3.632 1.00 90.62 90 ARG A C 1
ATOM 641 O O . ARG A 1 90 ? 3.925 -15.897 -3.286 1.00 90.62 90 ARG A O 1
ATOM 648 N N . GLN A 1 91 ? 2.569 -14.964 -4.806 1.00 91.25 91 GLN A N 1
ATOM 649 C CA . GLN A 1 91 ? 3.609 -14.586 -5.767 1.00 91.25 91 GLN A CA 1
ATOM 650 C C . GLN A 1 91 ? 4.269 -13.230 -5.463 1.00 91.25 91 GLN A C 1
ATOM 652 O O . GLN A 1 91 ? 5.215 -12.851 -6.152 1.00 91.25 91 GLN A O 1
ATOM 657 N N . ILE A 1 92 ? 3.767 -12.486 -4.476 1.00 92.81 92 ILE A N 1
ATOM 658 C CA . ILE A 1 92 ? 4.261 -11.163 -4.100 1.00 92.81 92 ILE A CA 1
ATOM 659 C C . ILE A 1 92 ? 4.960 -11.260 -2.748 1.00 92.81 92 ILE A C 1
ATOM 661 O O . ILE A 1 92 ? 4.400 -11.752 -1.774 1.00 92.81 92 ILE A O 1
ATOM 665 N N . ALA A 1 93 ? 6.177 -10.728 -2.687 1.00 92.88 93 ALA A N 1
ATOM 666 C CA . ALA A 1 93 ? 6.897 -10.523 -1.441 1.00 92.88 93 ALA A CA 1
ATOM 667 C C . ALA A 1 93 ? 6.942 -9.028 -1.127 1.00 92.88 93 ALA A C 1
ATOM 669 O O . ALA A 1 93 ? 7.360 -8.227 -1.970 1.00 92.88 93 ALA A O 1
ATOM 670 N N . TYR A 1 94 ? 6.542 -8.658 0.090 1.00 94.69 94 TYR A N 1
ATOM 671 C CA . TYR A 1 94 ? 6.769 -7.309 0.595 1.00 94.69 94 TYR A CA 1
ATOM 672 C C . TYR A 1 94 ? 8.277 -7.011 0.635 1.00 94.69 94 TYR A C 1
ATOM 674 O O . TYR A 1 94 ? 9.097 -7.891 0.904 1.00 94.69 94 TYR A O 1
ATOM 682 N N . ARG A 1 95 ? 8.643 -5.769 0.307 1.00 93.88 95 ARG A N 1
ATOM 683 C CA . ARG A 1 95 ? 10.040 -5.312 0.249 1.00 93.88 95 ARG A CA 1
ATOM 684 C C . ARG A 1 95 ? 10.292 -4.178 1.228 1.00 93.88 95 ARG A C 1
ATOM 686 O O . ARG A 1 95 ? 11.223 -4.252 2.014 1.00 93.88 95 ARG A O 1
ATOM 693 N N . SER A 1 96 ? 9.488 -3.127 1.137 1.00 94.88 96 SER A N 1
ATOM 694 C CA . SER A 1 96 ? 9.613 -1.927 1.954 1.00 94.88 96 SER A CA 1
ATOM 695 C C . SER A 1 96 ? 8.362 -1.069 1.807 1.00 94.88 96 SER A C 1
ATOM 697 O O . SER A 1 96 ? 7.605 -1.217 0.843 1.00 94.88 96 SER A O 1
ATOM 699 N N . ALA A 1 97 ? 8.193 -0.121 2.723 1.00 94.81 97 ALA A N 1
ATOM 700 C CA . ALA A 1 97 ? 7.254 0.969 2.545 1.00 94.81 97 ALA A CA 1
ATOM 701 C C . ALA A 1 97 ? 7.779 1.932 1.477 1.00 94.81 97 ALA A C 1
ATOM 703 O O . ALA A 1 97 ? 8.993 2.085 1.298 1.00 94.81 97 ALA A O 1
ATOM 704 N N . ASN A 1 98 ? 6.866 2.606 0.783 1.00 91.50 98 ASN A N 1
ATOM 705 C CA . ASN A 1 98 ? 7.246 3.740 -0.047 1.00 91.50 98 ASN A CA 1
ATOM 706 C C . ASN A 1 98 ? 7.737 4.896 0.846 1.00 91.50 98 ASN A C 1
ATOM 708 O O . ASN A 1 98 ? 7.202 5.081 1.943 1.00 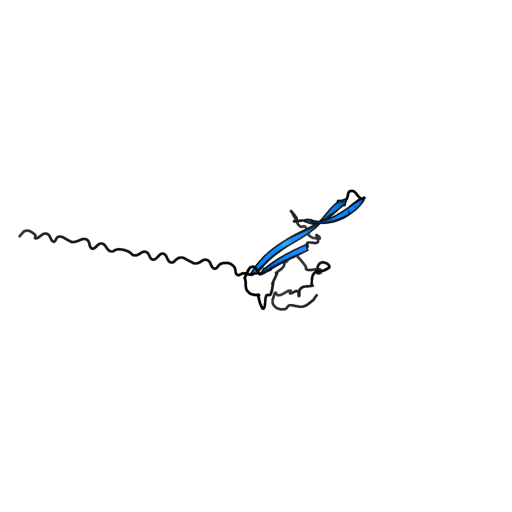91.50 98 ASN A O 1
ATOM 712 N N . PRO A 1 99 ? 8.706 5.712 0.390 1.00 90.19 99 PRO A N 1
ATOM 713 C CA . PRO A 1 99 ? 9.139 6.894 1.129 1.00 90.19 99 PRO A CA 1
ATOM 714 C C . PRO A 1 99 ? 7.955 7.781 1.533 1.00 90.19 99 PRO A C 1
ATOM 716 O O . PRO A 1 99 ? 7.077 8.065 0.720 1.00 90.19 99 PRO A O 1
ATOM 719 N N . GLY A 1 100 ? 7.920 8.198 2.800 1.00 90.19 100 GLY A N 1
ATOM 720 C CA . GLY A 1 100 ? 6.821 8.995 3.357 1.00 90.19 100 GLY A CA 1
ATOM 721 C C . GLY A 1 100 ? 5.575 8.196 3.757 1.00 90.19 100 GLY A C 1
ATOM 722 O O . GLY A 1 100 ? 4.612 8.795 4.227 1.00 90.19 100 GLY A O 1
ATOM 723 N N . SER A 1 101 ? 5.580 6.868 3.607 1.00 91.25 101 SER A N 1
ATOM 724 C CA . SER A 1 101 ? 4.540 5.979 4.141 1.00 91.25 101 SER A CA 1
ATOM 725 C C . SER A 1 101 ? 5.057 5.217 5.368 1.00 91.25 101 SER A C 1
ATOM 727 O O . SER A 1 101 ? 6.227 4.828 5.383 1.00 91.25 101 SER A O 1
ATOM 729 N N . PRO A 1 102 ? 4.218 4.974 6.392 1.00 91.38 102 PRO A N 1
ATOM 730 C CA . PRO A 1 102 ? 4.598 4.115 7.508 1.00 91.38 102 PRO A CA 1
ATOM 731 C C . PRO A 1 102 ? 4.794 2.671 7.029 1.00 91.38 102 PRO A C 1
ATOM 733 O O . PRO A 1 102 ? 4.066 2.192 6.157 1.00 91.38 102 PRO A O 1
ATOM 736 N N . ALA A 1 103 ? 5.772 1.974 7.608 1.00 94.69 103 ALA A N 1
ATOM 737 C CA . ALA A 1 103 ? 5.935 0.544 7.385 1.00 94.69 103 ALA A CA 1
ATOM 738 C C . ALA A 1 103 ? 4.837 -0.233 8.126 1.00 94.69 103 ALA A C 1
ATOM 740 O O . ALA A 1 103 ? 4.630 0.025 9.312 1.00 94.69 103 ALA A O 1
ATOM 741 N N . PRO A 1 104 ? 4.119 -1.151 7.453 1.00 94.88 104 PRO A N 1
ATOM 742 C CA . PRO A 1 104 ? 3.209 -2.057 8.129 1.00 94.88 104 PRO A CA 1
ATOM 743 C C . PRO A 1 104 ? 3.994 -3.137 8.874 1.00 94.88 104 PRO A C 1
ATOM 745 O O . PRO A 1 104 ? 5.104 -3.502 8.476 1.00 94.88 104 PRO A O 1
ATOM 748 N N . ASP A 1 105 ? 3.360 -3.717 9.885 1.00 96.56 105 ASP A N 1
ATOM 749 C CA . ASP A 1 105 ? 3.750 -5.045 10.335 1.00 96.56 105 ASP A CA 1
ATOM 750 C C . ASP A 1 105 ? 3.381 -6.080 9.264 1.00 96.56 105 ASP A C 1
ATOM 752 O O . ASP A 1 105 ? 2.370 -5.963 8.563 1.00 96.56 105 ASP A O 1
ATOM 756 N N . VAL A 1 106 ? 4.211 -7.106 9.128 1.00 95.88 106 VAL A N 1
ATOM 757 C CA . VAL A 1 106 ? 4.054 -8.185 8.154 1.00 95.88 106 VAL A CA 1
ATOM 758 C C . VAL A 1 106 ? 3.804 -9.513 8.853 1.00 95.88 106 VAL A C 1
ATOM 760 O O . VAL A 1 106 ? 4.205 -9.722 9.997 1.00 95.88 106 VAL A O 1
ATOM 763 N N . SER A 1 107 ? 3.155 -10.431 8.141 1.00 95.19 107 SER A N 1
ATOM 764 C CA . SER A 1 107 ? 2.896 -11.787 8.614 1.00 95.19 107 SER A CA 1
ATOM 765 C C . SER A 1 107 ? 3.107 -12.805 7.498 1.00 95.19 107 SER A C 1
ATOM 767 O O . SER A 1 107 ? 2.819 -12.537 6.330 1.00 95.19 107 SER A O 1
ATOM 769 N N . VAL A 1 108 ? 3.594 -13.991 7.868 1.00 94.31 108 VAL A N 1
ATOM 770 C CA . VAL A 1 108 ? 3.696 -15.161 6.979 1.00 94.31 108 VAL A CA 1
ATOM 771 C C . VAL A 1 108 ? 2.553 -16.161 7.187 1.00 94.31 108 VAL A C 1
ATOM 773 O O . VAL A 1 108 ? 2.317 -17.004 6.324 1.00 94.31 108 VAL A O 1
ATOM 776 N N . ASP A 1 109 ? 1.850 -16.081 8.321 1.00 93.81 109 ASP A N 1
ATOM 777 C CA . ASP A 1 109 ? 0.815 -17.032 8.756 1.00 93.81 109 ASP A CA 1
ATOM 778 C C . ASP A 1 109 ? -0.577 -16.394 8.942 1.00 93.81 109 ASP A C 1
ATOM 780 O O . ASP A 1 109 ? -1.547 -17.101 9.254 1.00 93.81 109 ASP A O 1
ATOM 784 N N . GLY A 1 110 ? -0.668 -15.073 8.759 1.00 92.81 110 GLY A N 1
ATOM 785 C CA . GLY A 1 110 ? -1.866 -14.254 8.946 1.00 92.81 110 GLY A CA 1
ATOM 786 C C . GLY A 1 110 ? -2.298 -14.093 10.406 1.00 92.81 110 GLY A C 1
ATOM 787 O O . GLY A 1 110 ? -3.405 -13.621 10.655 1.00 92.81 110 GLY A O 1
ATOM 788 N N . LYS A 1 111 ? -1.482 -14.524 11.377 1.00 93.88 111 LYS A N 1
ATOM 789 C CA . LYS A 1 111 ? -1.827 -14.521 12.812 1.00 93.88 111 LYS A CA 1
ATOM 790 C C . LYS A 1 111 ? -0.810 -13.759 13.641 1.00 93.88 111 LYS A C 1
ATOM 792 O O . LYS A 1 111 ? -1.190 -13.002 14.530 1.00 93.88 111 LYS A O 1
ATOM 797 N N . THR A 1 112 ? 0.466 -13.963 13.349 1.00 96.00 112 THR A N 1
ATOM 798 C CA . THR A 1 112 ? 1.574 -13.316 14.041 1.00 96.00 112 THR A CA 1
ATOM 799 C C . THR A 1 112 ? 2.113 -12.215 13.147 1.00 96.00 112 THR A C 1
ATOM 801 O O . THR A 1 112 ? 2.527 -12.486 12.019 1.00 96.00 112 THR A O 1
ATOM 804 N N . TYR A 1 113 ? 2.085 -10.983 13.647 1.00 96.25 113 TYR A N 1
ATOM 805 C CA . TYR A 1 113 ? 2.521 -9.791 12.927 1.00 96.25 113 TYR A CA 1
ATOM 806 C C . TYR A 1 113 ? 3.740 -9.186 13.616 1.00 96.25 113 TYR A C 1
ATOM 808 O O . TYR A 1 113 ? 3.831 -9.198 14.845 1.00 96.25 113 TYR A O 1
ATOM 816 N N . GLY A 1 114 ? 4.672 -8.661 12.829 1.00 95.88 114 GLY A N 1
ATOM 817 C CA . GLY A 1 114 ? 5.817 -7.920 13.342 1.00 95.88 114 GLY A CA 1
ATOM 818 C C . GLY A 1 114 ? 6.484 -7.082 12.263 1.00 95.88 114 GLY A C 1
ATOM 819 O O . GLY A 1 114 ? 6.208 -7.241 11.074 1.00 95.88 114 GLY A O 1
ATOM 820 N N . SER A 1 115 ? 7.368 -6.186 12.681 1.00 94.69 115 SER A N 1
ATOM 821 C CA . SER A 1 115 ? 8.103 -5.325 11.760 1.00 94.69 115 SER A CA 1
ATOM 822 C C . SER A 1 115 ? 9.159 -6.118 10.974 1.00 94.69 115 SER A C 1
ATOM 824 O O . SER A 1 115 ? 9.701 -7.104 11.479 1.00 94.69 115 SER A O 1
ATOM 826 N N . LEU A 1 116 ? 9.428 -5.689 9.734 1.00 87.38 116 LEU A N 1
ATOM 827 C CA . LEU A 1 116 ? 10.460 -6.259 8.855 1.00 87.38 116 LEU A CA 1
ATOM 828 C C . LEU A 1 116 ? 11.810 -5.551 9.034 1.00 87.38 116 LEU A C 1
ATOM 830 O O . LEU A 1 116 ? 11.796 -4.304 9.145 1.00 87.38 116 LEU A O 1
#